Protein AF-A0A522PZ88-F1 (afdb_monomer_lite)

Structure (mmCIF, N/CA/C/O backbone):
data_AF-A0A522PZ88-F1
#
_entry.id   AF-A0A522PZ88-F1
#
loop_
_atom_site.group_PDB
_atom_site.id
_atom_site.type_symbol
_atom_site.label_atom_id
_atom_site.label_alt_id
_atom_site.label_comp_id
_atom_site.label_asym_id
_atom_site.label_entity_id
_atom_site.label_seq_id
_atom_site.pdbx_PDB_ins_cod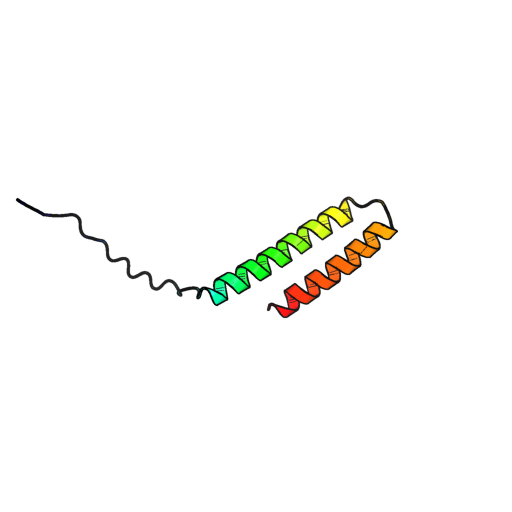e
_atom_site.Cartn_x
_atom_site.Cartn_y
_atom_site.Cartn_z
_atom_site.occupancy
_atom_site.B_iso_or_equiv
_atom_site.auth_seq_id
_atom_site.auth_comp_id
_atom_site.auth_asym_id
_atom_site.auth_atom_id
_atom_site.pdbx_PDB_model_num
ATOM 1 N N . MET A 1 1 ? -27.601 39.548 39.297 1.00 46.81 1 MET A N 1
ATOM 2 C CA . MET A 1 1 ? -28.465 38.355 39.282 1.00 46.81 1 MET A CA 1
ATOM 3 C C . MET A 1 1 ? -29.530 38.655 38.268 1.00 46.81 1 MET A C 1
ATOM 5 O O . MET A 1 1 ? -30.241 39.603 38.520 1.00 46.81 1 MET A O 1
ATOM 9 N N . ASP A 1 2 ? -29.506 37.976 37.127 1.00 39.22 2 ASP A N 1
ATOM 10 C CA . ASP A 1 2 ? -30.674 37.592 36.325 1.00 39.22 2 ASP A CA 1
ATOM 11 C C . ASP A 1 2 ? -30.113 36.752 35.179 1.00 39.22 2 ASP A C 1
ATOM 13 O O . ASP A 1 2 ? -29.467 37.236 34.253 1.00 39.22 2 ASP A O 1
ATOM 17 N N . ILE A 1 3 ? -30.215 35.443 35.386 1.00 47.97 3 ILE A N 1
ATOM 18 C CA . ILE A 1 3 ? -29.695 34.385 34.533 1.00 47.97 3 ILE A CA 1
ATOM 19 C C . ILE A 1 3 ? -30.894 33.912 33.720 1.00 47.97 3 ILE A C 1
ATOM 21 O O . ILE A 1 3 ? -31.706 33.145 34.216 1.00 47.97 3 ILE A O 1
ATOM 25 N N . THR A 1 4 ? -31.023 34.415 32.503 1.00 53.12 4 THR A N 1
ATOM 26 C CA . THR A 1 4 ? -31.853 33.883 31.412 1.00 53.12 4 THR A CA 1
ATOM 27 C C . THR A 1 4 ? -31.157 34.416 30.158 1.00 53.12 4 THR A C 1
ATOM 29 O O . THR A 1 4 ? -30.710 35.553 30.148 1.00 53.12 4 THR A O 1
ATOM 32 N N . GLU A 1 5 ? -30.887 33.705 29.083 1.00 56.62 5 GLU A N 1
ATOM 33 C CA . GLU A 1 5 ? -31.502 32.539 28.493 1.00 56.62 5 GLU A CA 1
ATOM 34 C C . GLU A 1 5 ? -30.593 32.238 27.299 1.00 56.62 5 GLU A C 1
ATOM 36 O O . GLU A 1 5 ? -30.344 33.103 26.463 1.00 56.62 5 GLU A O 1
ATOM 41 N N . SER A 1 6 ? -30.028 31.044 27.233 1.00 51.31 6 SER A N 1
ATOM 42 C CA . SER A 1 6 ? -29.499 30.486 25.988 1.00 51.31 6 SER A CA 1
ATOM 43 C C . SER A 1 6 ? -29.517 28.985 26.157 1.00 51.31 6 SER A C 1
ATOM 45 O O . SER A 1 6 ? -28.502 28.343 26.389 1.00 51.31 6 SER A O 1
ATOM 47 N N . LYS A 1 7 ? -30.760 28.497 26.159 1.00 51.91 7 LYS A N 1
ATOM 48 C CA . LYS A 1 7 ? -31.208 27.203 25.659 1.00 51.91 7 LYS A CA 1
ATOM 49 C C . LYS A 1 7 ? -30.051 26.353 25.140 1.00 51.91 7 LYS A C 1
ATOM 51 O O . LYS A 1 7 ? -29.652 26.471 23.982 1.00 51.91 7 LYS A O 1
ATOM 56 N N . GLU A 1 8 ? -29.526 25.524 26.033 1.00 51.78 8 GLU A N 1
ATOM 57 C CA . GLU A 1 8 ? -28.665 24.413 25.670 1.00 51.78 8 GLU A CA 1
ATOM 58 C C . GLU A 1 8 ? -29.499 23.538 24.744 1.00 51.78 8 GLU A C 1
ATOM 60 O O . GLU A 1 8 ? -30.508 22.952 25.134 1.00 51.78 8 GLU A O 1
ATOM 65 N N . VAL A 1 9 ? -29.164 23.585 23.459 1.00 51.22 9 VAL A N 1
ATOM 66 C CA . VAL A 1 9 ? -29.768 22.704 22.477 1.00 51.22 9 VAL A CA 1
ATOM 67 C C . VAL A 1 9 ? -29.184 21.332 22.773 1.00 51.22 9 VAL A C 1
ATOM 69 O O . VAL A 1 9 ? -28.068 21.019 22.362 1.00 51.22 9 VAL A O 1
ATOM 72 N N . GLU A 1 10 ? -29.935 20.550 23.544 1.00 50.50 10 GLU A N 1
ATOM 73 C CA . GLU A 1 10 ? -29.835 19.100 23.604 1.00 50.50 10 GLU A CA 1
ATOM 74 C C . GLU A 1 10 ? -29.946 18.574 22.171 1.00 50.50 10 GLU A C 1
ATOM 76 O O . GLU A 1 10 ? -31.030 18.391 21.620 1.00 50.50 10 GLU A O 1
ATOM 81 N N . VAL A 1 11 ? -28.7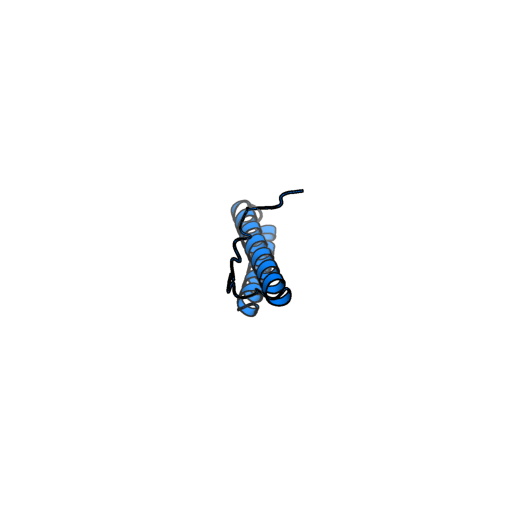98 18.389 21.525 1.00 48.41 11 VAL A N 1
ATOM 82 C CA . VAL A 1 11 ? -28.713 17.559 20.332 1.00 48.41 11 VAL A CA 1
ATOM 83 C C . VAL A 1 11 ? -28.436 16.153 20.842 1.00 48.41 11 VAL A C 1
ATOM 85 O O . VAL A 1 11 ? -27.284 15.716 20.907 1.00 48.41 11 VAL A O 1
ATOM 88 N N . GLU A 1 12 ? -29.511 15.462 21.231 1.00 49.06 12 GLU A N 1
ATOM 89 C CA . GLU A 1 12 ? -29.588 14.003 21.166 1.00 49.06 12 GLU A CA 1
ATOM 90 C C . GLU A 1 12 ? -29.207 13.605 19.743 1.00 49.06 12 GLU A C 1
ATOM 92 O O . GLU A 1 12 ? -30.003 13.586 18.807 1.00 49.06 12 GLU A O 1
ATOM 97 N N . SER A 1 13 ? -27.916 13.386 19.558 1.00 42.84 13 SER A N 1
ATOM 98 C CA . SER A 1 13 ? -27.383 12.807 18.353 1.00 42.84 13 SER A CA 1
ATOM 99 C C . SER A 1 13 ? -27.210 11.336 18.672 1.00 42.84 13 SER A C 1
ATOM 101 O O . SER A 1 13 ? -26.213 10.915 19.257 1.00 42.84 13 SER A O 1
ATOM 103 N N . GLU A 1 14 ? -28.213 10.553 18.275 1.00 50.78 14 GLU A N 1
ATOM 104 C CA . GLU A 1 14 ? -28.134 9.109 18.033 1.00 50.78 14 GLU A CA 1
ATOM 105 C C . GLU A 1 14 ? -27.109 8.810 16.919 1.00 50.78 14 GLU A C 1
ATOM 107 O O . GLU A 1 14 ? -27.377 8.122 15.935 1.00 50.78 14 GLU A O 1
ATOM 112 N N . LEU A 1 15 ? -25.906 9.373 17.026 1.00 54.88 15 LEU A N 1
ATOM 113 C CA . LEU A 1 15 ? -24.779 8.961 16.223 1.00 54.88 15 LEU A CA 1
ATOM 114 C C . LEU A 1 15 ? -24.424 7.565 16.727 1.00 54.88 15 LEU A C 1
ATOM 116 O O . LEU A 1 15 ? -24.196 7.418 17.933 1.00 54.88 15 LEU A O 1
ATOM 120 N N . PRO A 1 16 ? -24.383 6.538 15.858 1.00 55.41 16 PRO A N 1
ATOM 121 C CA . PRO A 1 16 ? -23.857 5.247 16.254 1.00 55.41 16 PRO A CA 1
ATOM 122 C C . PRO A 1 16 ? -22.465 5.517 16.812 1.00 55.41 16 PRO A C 1
ATOM 124 O O . PRO A 1 16 ? -21.578 5.968 16.087 1.00 55.41 16 PRO A O 1
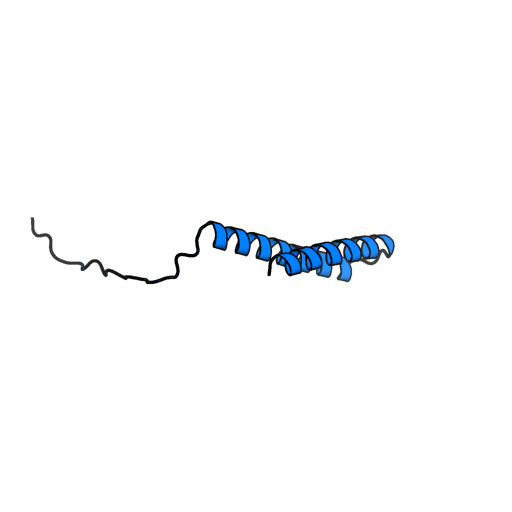ATOM 127 N N . GLN A 1 17 ? -22.330 5.357 18.129 1.00 57.81 17 GLN A N 1
ATOM 128 C CA . GLN A 1 17 ? -21.103 5.576 18.877 1.00 57.81 17 GLN A CA 1
ATOM 129 C C . GLN A 1 17 ? -20.101 4.582 18.308 1.00 57.81 17 GLN A C 1
ATOM 131 O O . GLN A 1 17 ? -20.084 3.423 18.717 1.00 57.81 17 GLN A O 1
ATOM 136 N N . VAL A 1 18 ? -19.348 5.004 17.290 1.00 59.84 18 VAL A N 1
ATOM 137 C CA . VAL A 1 18 ? -18.335 4.178 16.647 1.00 59.84 18 VAL A CA 1
ATOM 138 C C . VAL A 1 18 ? -17.363 3.854 17.760 1.00 59.84 18 VAL A C 1
ATOM 140 O O . VAL A 1 18 ? -16.624 4.734 18.221 1.00 59.84 18 VAL A O 1
ATOM 143 N N . THR A 1 19 ? -17.448 2.629 18.276 1.00 69.38 19 THR A N 1
ATOM 144 C CA . THR A 1 19 ? -16.696 2.261 19.469 1.00 69.38 19 THR A CA 1
ATOM 145 C C . THR A 1 19 ? -15.216 2.487 19.168 1.00 69.38 19 THR A C 1
ATOM 147 O O . THR A 1 19 ? -14.798 2.391 18.007 1.00 69.38 19 THR A O 1
ATOM 150 N N . PRO A 1 20 ? -14.384 2.822 20.163 1.00 73.12 20 PRO A N 1
ATOM 151 C CA . PRO A 1 20 ? -12.954 3.020 19.931 1.00 73.12 20 PRO A CA 1
ATOM 152 C C . PRO A 1 20 ? -12.313 1.837 19.179 1.00 73.12 20 PRO A C 1
ATOM 154 O O . PRO A 1 20 ? -11.436 2.041 18.347 1.00 73.12 20 PRO A O 1
ATOM 157 N N . GLU A 1 21 ? -12.825 0.618 19.368 1.00 74.25 21 GLU A N 1
ATOM 158 C CA . GLU A 1 21 ? -12.438 -0.581 18.613 1.00 74.25 21 GLU A CA 1
ATOM 159 C C . GLU A 1 21 ? -12.856 -0.547 17.132 1.00 74.25 21 GLU A C 1
ATOM 161 O O . GLU A 1 21 ? -12.111 -0.993 16.260 1.00 74.25 21 GLU A O 1
ATOM 166 N N . GLN A 1 22 ? -14.041 -0.023 16.809 1.00 77.12 22 GLN A N 1
ATOM 167 C CA . GLN A 1 22 ? -14.464 0.189 15.422 1.00 77.12 22 GLN A CA 1
ATOM 168 C C . GLN A 1 22 ? -13.627 1.276 14.740 1.00 77.12 22 GLN A C 1
ATOM 170 O O . GLN A 1 22 ? -13.188 1.071 13.610 1.00 77.12 22 GLN A O 1
ATOM 175 N N . GLN A 1 23 ? -13.333 2.380 15.433 1.00 81.00 23 GLN A N 1
ATOM 176 C CA . GLN A 1 23 ? -12.447 3.425 14.909 1.00 81.00 23 GLN A CA 1
ATOM 177 C C . GLN A 1 23 ? -11.029 2.902 14.685 1.00 81.00 23 GLN A C 1
ATOM 179 O O . GLN A 1 23 ? -10.415 3.210 13.667 1.00 81.00 23 GLN A O 1
ATOM 184 N N . GLN A 1 24 ? -10.514 2.087 15.606 1.00 82.44 24 GLN A N 1
ATOM 185 C CA . GLN A 1 24 ? -9.194 1.482 15.473 1.00 82.44 24 GLN A CA 1
ATOM 186 C C . GLN A 1 24 ? -9.124 0.565 14.248 1.00 82.44 24 GLN A C 1
ATOM 188 O O . GLN A 1 24 ? -8.224 0.725 13.427 1.00 82.44 24 GLN A O 1
ATOM 193 N N . ARG A 1 25 ? -10.118 -0.313 14.055 1.00 83.06 25 ARG A N 1
ATOM 194 C CA . ARG A 1 25 ? -10.205 -1.159 12.853 1.00 83.06 25 ARG A CA 1
ATOM 195 C C . ARG A 1 25 ? -10.289 -0.339 11.568 1.00 83.06 25 ARG A C 1
ATOM 197 O O . ARG A 1 25 ? -9.679 -0.698 10.564 1.00 83.06 25 ARG A O 1
ATOM 204 N N . GLN A 1 26 ? -11.020 0.771 11.597 1.00 84.62 26 GLN A N 1
ATOM 205 C CA . GLN A 1 26 ? -11.152 1.652 10.442 1.00 84.62 26 GLN A CA 1
ATOM 206 C C . GLN A 1 26 ? -9.827 2.346 10.108 1.00 84.62 26 GLN A C 1
ATOM 208 O O . GLN A 1 26 ? -9.405 2.312 8.957 1.00 84.62 26 GLN A O 1
ATOM 213 N N . ARG A 1 27 ? -9.107 2.854 11.114 1.00 87.19 27 ARG A N 1
ATOM 214 C CA . ARG A 1 27 ? -7.762 3.433 10.951 1.00 87.19 27 ARG A CA 1
ATOM 215 C C . ARG A 1 27 ? -6.738 2.412 10.471 1.00 87.19 27 ARG A C 1
ATOM 217 O O . ARG A 1 27 ? -5.892 2.735 9.644 1.00 87.19 27 ARG A O 1
ATOM 224 N N . GLU A 1 28 ? -6.793 1.187 10.985 1.00 88.19 28 GLU A N 1
ATOM 225 C CA . GLU A 1 28 ? -5.924 0.096 10.538 1.00 88.19 28 GLU A CA 1
ATOM 226 C C . GLU A 1 28 ? -6.159 -0.211 9.064 1.00 88.19 28 GLU A C 1
ATOM 228 O O . GLU A 1 28 ? -5.207 -0.277 8.286 1.00 88.19 28 GLU A O 1
ATOM 233 N N . ARG A 1 29 ? -7.426 -0.307 8.657 1.00 88.38 29 ARG A N 1
ATOM 234 C CA . ARG A 1 29 ? -7.789 -0.489 7.256 1.00 88.38 29 ARG A CA 1
ATOM 235 C C . ARG A 1 29 ? -7.332 0.683 6.388 1.00 88.38 29 ARG A C 1
ATOM 237 O O . ARG A 1 29 ? -6.702 0.447 5.362 1.00 88.38 29 ARG A O 1
ATOM 244 N N . GLU A 1 30 ? -7.590 1.920 6.799 1.00 90.50 30 GLU A N 1
ATOM 245 C CA . GLU A 1 30 ? -7.141 3.123 6.084 1.00 90.50 30 GLU A CA 1
ATOM 246 C C . GLU A 1 30 ? -5.614 3.159 5.943 1.00 90.50 30 GLU A C 1
ATOM 248 O O . GLU A 1 30 ? -5.095 3.466 4.873 1.00 90.50 30 GLU A O 1
ATOM 253 N N . SER A 1 31 ? -4.877 2.778 6.988 1.00 91.19 31 SER A N 1
ATOM 254 C CA . SER A 1 31 ? -3.413 2.691 6.971 1.00 91.19 31 SER A CA 1
ATOM 255 C C . SER A 1 31 ? -2.905 1.639 5.979 1.00 91.19 31 SER A C 1
ATOM 257 O O . SER A 1 31 ? -1.948 1.881 5.231 1.00 91.19 31 SER A O 1
ATOM 259 N N . LEU A 1 32 ? -3.568 0.480 5.917 1.00 92.25 32 LEU A N 1
ATOM 260 C CA . LEU A 1 32 ? -3.262 -0.561 4.938 1.00 92.25 32 LEU A CA 1
ATOM 261 C C . LEU A 1 32 ? -3.581 -0.096 3.508 1.00 92.25 32 LEU A C 1
ATOM 263 O O . LEU A 1 32 ? -2.757 -0.281 2.611 1.00 92.25 32 LEU A O 1
ATOM 267 N N . GLU A 1 33 ? -4.728 0.553 3.291 1.00 92.19 33 GLU A N 1
ATOM 268 C CA . GLU A 1 33 ? -5.128 1.109 1.991 1.00 92.19 33 GLU A CA 1
ATOM 269 C C . GLU A 1 33 ? -4.169 2.221 1.522 1.00 92.19 33 GLU A C 1
ATOM 271 O O . GLU A 1 33 ? -3.765 2.242 0.355 1.00 92.19 33 GLU A O 1
ATOM 276 N N . LEU A 1 34 ? -3.719 3.093 2.430 1.00 94.62 34 LEU A N 1
ATOM 277 C CA . LEU A 1 34 ? -2.723 4.129 2.144 1.00 94.62 34 LEU A CA 1
ATOM 278 C C . LEU A 1 34 ? -1.378 3.507 1.742 1.00 94.62 34 LEU A C 1
ATOM 280 O O . LEU A 1 34 ? -0.741 3.932 0.775 1.00 94.62 34 LEU A O 1
ATOM 284 N N . SER A 1 35 ? -0.962 2.470 2.471 1.00 93.56 35 SER A N 1
ATOM 285 C CA . SER A 1 35 ? 0.269 1.728 2.187 1.00 93.56 35 SER A CA 1
ATOM 286 C C . SER A 1 35 ? 0.198 1.050 0.819 1.00 93.56 35 SER A C 1
ATOM 288 O O . SER A 1 35 ? 1.146 1.141 0.039 1.00 93.56 35 SER A O 1
ATOM 290 N N . ARG A 1 36 ? -0.949 0.449 0.477 1.00 94.31 36 ARG A N 1
ATOM 291 C CA . ARG A 1 36 ? -1.216 -0.135 -0.846 1.00 94.31 36 ARG A CA 1
ATOM 292 C C . ARG A 1 36 ? -1.054 0.907 -1.953 1.00 94.31 36 ARG A C 1
ATOM 294 O O . ARG A 1 36 ? -0.331 0.664 -2.916 1.00 94.31 36 ARG A O 1
ATOM 301 N N . ALA A 1 37 ? -1.676 2.076 -1.800 1.00 94.81 37 ALA A N 1
ATOM 302 C CA . ALA A 1 37 ? -1.577 3.159 -2.777 1.00 94.81 37 ALA A CA 1
ATOM 303 C C . ALA A 1 37 ? -0.129 3.650 -2.951 1.00 94.81 37 ALA A C 1
ATOM 305 O O . ALA A 1 37 ? 0.320 3.905 -4.070 1.00 94.81 37 ALA A O 1
ATOM 306 N N . ARG A 1 38 ? 0.639 3.737 -1.858 1.00 94.88 38 ARG A N 1
ATOM 307 C CA . ARG A 1 38 ? 2.056 4.118 -1.911 1.00 94.88 38 ARG A CA 1
ATOM 308 C C . ARG A 1 38 ? 2.901 3.101 -2.675 1.00 94.88 38 ARG A C 1
ATOM 310 O O . ARG A 1 38 ? 3.663 3.506 -3.546 1.00 94.88 38 ARG A O 1
ATOM 317 N N . VAL A 1 39 ? 2.727 1.809 -2.398 1.00 94.25 39 VAL A N 1
ATOM 318 C CA . VAL A 1 39 ? 3.439 0.732 -3.103 1.00 94.25 39 VAL A CA 1
ATOM 319 C C . VAL A 1 39 ? 3.073 0.709 -4.588 1.00 94.25 39 VAL A C 1
ATOM 321 O O . VAL A 1 39 ? 3.951 0.529 -5.424 1.00 94.25 39 VAL A O 1
ATOM 324 N N . GLN A 1 40 ? 1.810 0.965 -4.946 1.00 94.38 40 GLN A N 1
ATOM 325 C CA . GLN A 1 40 ? 1.394 1.096 -6.349 1.00 94.38 40 GLN A CA 1
ATOM 326 C C . GLN A 1 40 ? 2.077 2.273 -7.055 1.00 94.38 40 GLN A C 1
ATOM 328 O O . GLN A 1 40 ? 2.555 2.120 -8.179 1.00 94.38 40 GLN A O 1
ATOM 333 N N . ASN A 1 41 ? 2.171 3.429 -6.392 1.00 95.06 41 ASN A N 1
ATOM 334 C CA . ASN A 1 41 ? 2.888 4.586 -6.926 1.00 95.06 41 ASN A CA 1
ATOM 335 C C . ASN A 1 41 ? 4.393 4.312 -7.065 1.00 95.06 41 ASN A C 1
ATOM 337 O O . ASN A 1 41 ? 4.986 4.642 -8.091 1.00 95.06 41 ASN A O 1
ATOM 341 N N . GLU A 1 42 ? 5.010 3.671 -6.069 1.00 93.19 42 GLU A N 1
ATOM 342 C CA . GLU A 1 42 ? 6.409 3.239 -6.141 1.00 93.19 42 GLU A CA 1
ATOM 343 C C . GLU A 1 42 ? 6.624 2.237 -7.273 1.00 93.19 42 GLU A C 1
ATOM 345 O O . GLU A 1 42 ? 7.603 2.355 -7.996 1.00 93.19 42 GLU A O 1
ATOM 350 N N . LEU A 1 43 ? 5.696 1.307 -7.497 1.00 92.75 43 LEU A N 1
ATOM 351 C CA . LEU A 1 43 ? 5.773 0.332 -8.582 1.00 92.75 43 LEU A CA 1
ATOM 352 C C . LEU A 1 43 ? 5.645 0.986 -9.963 1.00 92.75 43 LEU A C 1
ATOM 354 O O . LEU A 1 43 ? 6.333 0.580 -10.901 1.00 92.75 43 LEU A O 1
ATOM 358 N N . ALA A 1 44 ? 4.808 2.017 -10.082 1.00 92.31 44 ALA A N 1
ATOM 359 C CA . ALA A 1 44 ? 4.692 2.817 -11.297 1.00 92.31 44 ALA A CA 1
ATOM 360 C C . ALA A 1 44 ? 5.968 3.633 -11.577 1.00 92.31 44 ALA A C 1
ATOM 362 O O . ALA A 1 44 ? 6.384 3.745 -12.729 1.00 92.31 44 ALA A O 1
ATOM 363 N N . ALA A 1 45 ? 6.610 4.168 -10.533 1.00 93.69 45 ALA A N 1
ATOM 364 C CA . ALA A 1 45 ? 7.871 4.903 -10.642 1.00 93.69 45 ALA A CA 1
ATOM 365 C C . ALA A 1 45 ? 9.102 3.982 -10.774 1.00 93.69 45 ALA A C 1
ATOM 367 O O . ALA A 1 45 ? 10.143 4.389 -11.297 1.00 93.69 45 ALA A O 1
ATOM 368 N N . ALA A 1 46 ? 9.004 2.737 -10.303 1.00 92.75 46 ALA A N 1
ATOM 369 C CA . ALA A 1 46 ? 10.096 1.783 -10.282 1.00 92.75 46 ALA A CA 1
ATOM 370 C C . ALA A 1 46 ? 10.448 1.316 -11.699 1.00 92.75 46 ALA A C 1
ATOM 372 O O . ALA A 1 46 ? 9.688 0.644 -12.399 1.00 92.75 46 ALA A O 1
ATOM 373 N N . THR A 1 47 ? 11.677 1.623 -12.095 1.00 91.69 47 THR A N 1
ATOM 374 C CA . THR A 1 47 ? 12.299 1.191 -13.354 1.00 91.69 47 THR A CA 1
ATOM 375 C C . THR A 1 47 ? 13.139 -0.076 -13.193 1.00 91.69 47 THR A C 1
ATOM 377 O O . THR A 1 47 ? 13.430 -0.746 -14.180 1.00 91.69 47 THR A O 1
ATOM 380 N N . HIS A 1 48 ? 13.514 -0.437 -11.961 1.00 92.88 48 HIS A N 1
ATOM 381 C CA . HIS A 1 48 ? 14.355 -1.604 -11.688 1.00 92.88 48 HIS A CA 1
ATOM 382 C C . HIS A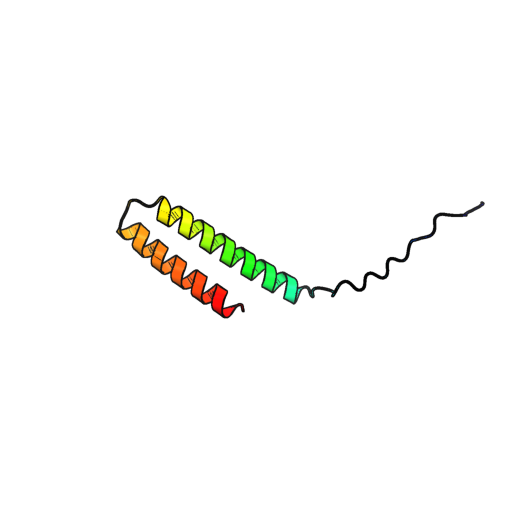 1 48 ? 13.519 -2.886 -11.527 1.00 92.88 48 HIS A C 1
ATOM 384 O O . HIS A 1 48 ? 12.678 -2.942 -10.627 1.00 92.88 48 HIS A O 1
ATOM 390 N N . PRO A 1 49 ? 13.773 -3.948 -12.316 1.00 89.38 49 PRO A N 1
ATOM 391 C CA . PRO A 1 49 ? 12.941 -5.156 -12.329 1.00 89.38 49 PRO A CA 1
ATOM 392 C C . PRO A 1 49 ? 12.944 -5.914 -10.994 1.00 89.38 49 PRO A C 1
ATOM 394 O O . PRO A 1 49 ? 11.890 -6.343 -10.533 1.00 89.38 49 PRO A O 1
ATOM 397 N N . HIS A 1 50 ? 14.093 -6.016 -10.319 1.00 89.94 50 HIS A N 1
ATOM 398 C CA . HIS A 1 50 ? 14.163 -6.641 -8.992 1.00 89.94 50 HIS A CA 1
ATOM 399 C C . HIS A 1 50 ? 13.373 -5.863 -7.935 1.00 89.94 50 HIS A C 1
ATOM 401 O O . HIS A 1 50 ? 12.670 -6.459 -7.127 1.00 89.94 50 HIS A O 1
ATOM 407 N N . TYR A 1 51 ? 13.452 -4.531 -7.964 1.00 91.69 51 TYR A N 1
ATOM 408 C CA . TYR A 1 51 ? 12.722 -3.684 -7.024 1.00 91.69 51 TYR A CA 1
ATOM 409 C C . TYR A 1 51 ? 11.208 -3.752 -7.262 1.00 91.69 51 TYR A C 1
ATOM 411 O O . TYR A 1 51 ? 10.449 -3.880 -6.306 1.00 91.69 51 TYR A O 1
ATOM 419 N N . ARG A 1 52 ? 10.772 -3.777 -8.531 1.00 93.50 52 ARG A N 1
ATOM 420 C CA . ARG A 1 52 ? 9.364 -4.001 -8.894 1.00 93.50 52 ARG A CA 1
ATOM 421 C C . ARG A 1 52 ? 8.839 -5.324 -8.355 1.00 93.50 52 ARG A C 1
ATOM 423 O O . ARG A 1 52 ? 7.787 -5.324 -7.740 1.00 93.50 52 ARG A O 1
ATOM 430 N N . SER A 1 53 ? 9.584 -6.418 -8.517 1.00 93.38 53 SER A N 1
ATOM 431 C CA . SER A 1 53 ? 9.154 -7.731 -8.021 1.00 93.38 53 SER A CA 1
ATOM 432 C C . SER A 1 53 ? 8.957 -7.739 -6.497 1.00 93.38 53 SER A C 1
ATOM 434 O O . SER A 1 53 ? 7.968 -8.276 -6.000 1.00 93.38 53 SER A O 1
ATOM 436 N N . SER A 1 54 ? 9.831 -7.056 -5.748 1.00 93.31 54 SER A N 1
ATOM 437 C CA . SER A 1 54 ? 9.645 -6.859 -4.304 1.00 93.31 54 SER A CA 1
ATOM 438 C C . SER A 1 54 ? 8.406 -6.018 -3.973 1.00 93.31 54 SER A C 1
ATOM 440 O O . SER A 1 54 ? 7.690 -6.335 -3.025 1.00 93.31 54 SER A O 1
ATOM 442 N N . LEU A 1 55 ? 8.133 -4.961 -4.746 1.00 93.88 55 LEU A N 1
ATOM 443 C CA . LEU A 1 55 ? 6.940 -4.126 -4.577 1.00 93.88 55 LEU A CA 1
ATOM 444 C C . LEU A 1 55 ? 5.651 -4.886 -4.919 1.00 93.88 55 LEU A C 1
ATOM 446 O O . LEU A 1 55 ? 4.663 -4.724 -4.215 1.00 93.88 55 LEU A O 1
ATOM 450 N N . GLU A 1 56 ? 5.655 -5.750 -5.937 1.00 93.44 56 GLU A N 1
ATOM 451 C CA . GLU A 1 56 ? 4.520 -6.623 -6.279 1.00 93.44 56 GLU A CA 1
ATOM 452 C C . GLU A 1 56 ? 4.214 -7.603 -5.145 1.00 93.44 56 GLU A C 1
ATOM 454 O O . GLU A 1 56 ? 3.058 -7.750 -4.749 1.00 93.44 56 GLU A O 1
ATOM 459 N N . ALA A 1 57 ? 5.247 -8.223 -4.567 1.00 94.81 57 ALA A N 1
ATOM 460 C CA . ALA A 1 57 ? 5.086 -9.106 -3.415 1.00 94.81 57 ALA A CA 1
ATOM 461 C C . ALA A 1 57 ? 4.544 -8.352 -2.186 1.00 94.81 57 ALA A C 1
ATOM 463 O O . ALA A 1 57 ? 3.620 -8.824 -1.520 1.00 94.81 57 ALA A O 1
ATOM 464 N N . ALA A 1 58 ? 5.078 -7.157 -1.908 1.00 93.12 58 ALA A N 1
ATOM 465 C CA . ALA A 1 58 ? 4.585 -6.299 -0.833 1.00 93.12 58 ALA A CA 1
ATOM 466 C C . ALA A 1 58 ? 3.129 -5.868 -1.069 1.00 93.12 58 ALA A C 1
ATOM 468 O O . ALA A 1 58 ? 2.330 -5.856 -0.132 1.00 93.12 58 ALA A O 1
ATOM 469 N N . LEU A 1 59 ? 2.767 -5.558 -2.316 1.00 94.56 59 LEU A N 1
ATOM 470 C CA . LEU A 1 59 ? 1.408 -5.195 -2.698 1.00 94.56 59 LEU A CA 1
ATOM 471 C C . LEU A 1 59 ? 0.437 -6.353 -2.460 1.00 94.56 59 LEU A C 1
ATOM 473 O O . LEU A 1 59 ? -0.600 -6.142 -1.838 1.00 94.56 59 LEU A O 1
ATOM 477 N N . GLY A 1 60 ? 0.797 -7.568 -2.884 1.00 94.44 60 GLY A N 1
ATOM 478 C CA . GLY A 1 60 ? -0.014 -8.765 -2.657 1.00 94.44 60 GLY A CA 1
ATOM 479 C C . GLY A 1 60 ? -0.262 -9.027 -1.170 1.00 94.44 60 GLY A C 1
ATOM 480 O O . GLY A 1 60 ? -1.397 -9.263 -0.765 1.00 94.44 60 GLY A O 1
ATOM 481 N N . TYR A 1 61 ? 0.770 -8.879 -0.334 1.00 93.25 61 TYR A N 1
ATOM 482 C CA . TYR A 1 61 ? 0.632 -9.007 1.120 1.00 93.25 61 TYR A CA 1
ATOM 483 C C . TYR A 1 61 ? -0.307 -7.955 1.730 1.00 93.25 61 TYR A C 1
ATOM 485 O O . TYR A 1 61 ? -1.119 -8.263 2.606 1.00 93.25 61 TYR A O 1
ATOM 493 N N . LEU A 1 62 ? -0.208 -6.700 1.280 1.00 91.94 62 LEU A N 1
ATOM 494 C CA . LEU A 1 62 ? -1.095 -5.627 1.734 1.00 91.94 62 LEU A CA 1
ATOM 495 C C . LEU A 1 62 ? -2.544 -5.886 1.308 1.00 91.94 62 LEU A C 1
ATOM 497 O O . LEU A 1 62 ? -3.451 -5.700 2.115 1.00 91.94 62 LEU A O 1
ATOM 501 N N . GLU A 1 63 ? -2.769 -6.347 0.078 1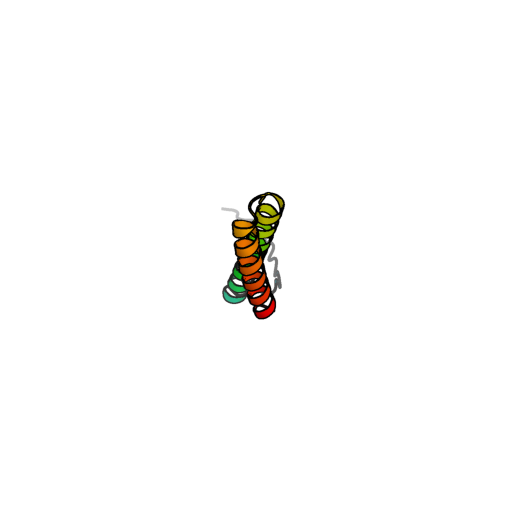.00 92.38 63 GLU A N 1
ATOM 502 C CA . GLU A 1 63 ? -4.106 -6.686 -0.418 1.00 92.38 63 GLU A CA 1
ATOM 503 C C . GLU A 1 63 ? -4.726 -7.865 0.338 1.00 92.38 63 GLU A C 1
ATOM 505 O O . GLU A 1 63 ? -5.902 -7.797 0.696 1.00 92.38 63 GLU A O 1
ATOM 510 N N . GLU A 1 64 ? -3.943 -8.896 0.660 1.00 93.69 64 GLU A N 1
ATOM 511 C CA . GLU A 1 64 ? -4.391 -10.026 1.481 1.00 93.69 64 GLU A CA 1
ATOM 512 C C . GLU A 1 64 ? -4.814 -9.565 2.883 1.00 93.69 64 GLU A C 1
ATOM 514 O O . GLU A 1 64 ? -5.893 -9.921 3.361 1.00 93.69 64 GLU A O 1
ATOM 519 N N . LYS A 1 65 ? -4.023 -8.689 3.517 1.00 90.94 65 LYS A N 1
ATOM 520 C CA . LYS A 1 65 ? -4.379 -8.094 4.813 1.00 90.94 65 LYS A CA 1
ATOM 521 C C . LYS A 1 65 ? -5.644 -7.248 4.755 1.00 90.94 65 LYS A C 1
ATOM 523 O O . LYS A 1 65 ? -6.486 -7.359 5.640 1.00 90.94 65 LYS A O 1
ATOM 528 N N . ILE A 1 66 ? -5.795 -6.418 3.723 1.00 89.44 66 ILE A N 1
ATOM 529 C CA . ILE A 1 66 ? -7.002 -5.601 3.536 1.00 89.44 66 ILE A CA 1
ATOM 530 C C . ILE A 1 66 ? -8.222 -6.503 3.324 1.00 89.44 66 ILE A C 1
ATOM 532 O O . ILE A 1 66 ? -9.286 -6.233 3.878 1.00 89.44 66 ILE A O 1
ATOM 536 N N . ALA A 1 67 ? -8.076 -7.585 2.555 1.00 89.62 67 ALA A N 1
ATOM 537 C CA . ALA A 1 67 ? -9.142 -8.556 2.336 1.00 89.62 67 ALA A CA 1
ATOM 538 C C . ALA A 1 67 ? -9.533 -9.291 3.627 1.00 89.62 67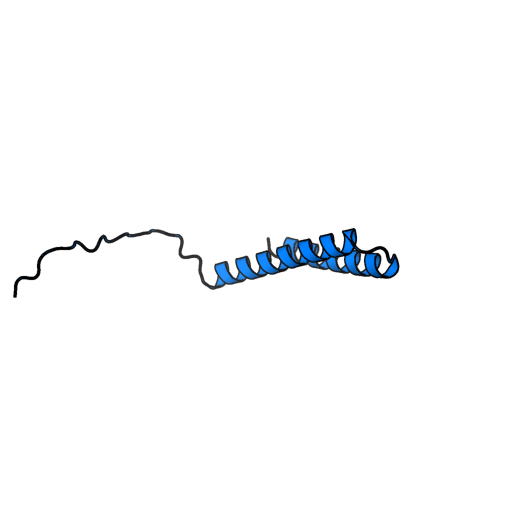 ALA A C 1
ATOM 540 O O . ALA A 1 67 ? -10.720 -9.514 3.847 1.00 89.62 67 ALA A O 1
ATOM 541 N N . ALA A 1 68 ? -8.562 -9.610 4.487 1.00 88.06 68 ALA A N 1
ATOM 542 C CA . ALA A 1 68 ? -8.793 -10.226 5.792 1.00 88.06 68 ALA A CA 1
ATOM 543 C C . ALA A 1 68 ? -9.422 -9.272 6.829 1.00 88.06 68 ALA A C 1
ATOM 545 O O . ALA A 1 68 ? -10.000 -9.737 7.807 1.00 88.06 68 ALA A O 1
ATOM 546 N N . CYS A 1 69 ? -9.330 -7.952 6.625 1.00 75.50 69 CYS A N 1
ATOM 547 C CA . CYS A 1 69 ? -9.965 -6.927 7.464 1.00 75.50 69 CYS A CA 1
ATOM 548 C C . CYS A 1 69 ? -11.419 -6.587 7.063 1.00 75.50 69 CYS A C 1
ATOM 550 O O . CYS A 1 69 ? -11.971 -5.620 7.598 1.00 75.50 69 CYS A O 1
ATOM 552 N N . LYS A 1 70 ? -12.026 -7.322 6.119 1.00 59.97 70 LYS A N 1
ATOM 553 C CA . LYS A 1 70 ? -13.460 -7.217 5.782 1.00 59.97 70 LYS A CA 1
ATOM 554 C C . LYS A 1 70 ? -14.332 -7.962 6.785 1.00 59.97 70 LYS A C 1
ATOM 556 O O . LYS A 1 70 ? -15.423 -7.424 7.073 1.00 59.97 70 LYS A O 1
#

Radius of gyration: 22.82 Å; chains: 1; bounding box: 46×49×53 Å

Sequence (70 aa):
MDITESKEVEVESELPQVTPEQQQRQRERESLELSRARVQNELAAATHPHYRSSLEAALGYLEEKIAACK

Foldseek 3Di:
DDDDDDDPPPPPPPPVPCDVVNVVLVVVLVVLVVVLVVLVVCLVVDPDPVVNVVSVVVNVVSVVVNVVSD

pLDDT: mean 79.42, std 18.03, range [39.22, 95.06]

Secondary structure (DSSP, 8-state):
-------------------HHHHHHHHHHHHHHHHHHHHHHHHHH---HHHHHHHHHHHHHHHHHHHHT-